Protein AF-A0A8J4WYB4-F1 (afdb_monomer_lite)

InterPro domains:
  IPR001627 Sema domain [PF01403] (3-161)
  IPR001627 Sema domain [PS51004] (1-164)
  IPR015943 WD40/YVTN repeat-like-containing domain superfamily [G3DSA:2.130.10.10] (1-163)
  IPR027231 Semaphorin [PTHR11036] (4-162)
  IPR036352 Sema domain superfamily [SSF101912] (3-162)

Radius of gyration: 22.34 Å; chains: 1; bounding box: 61×38×59 Å

Secondary structure (DSSP, 8-state):
---EEEEE----HHHHHHHHHHPPBEEEEEETTEEEEEE--SPPPSSPTT----HHHHHTT--SGGGS-HHHHHHHHH--SBSS----TTSS-SEEEEESPEEEEEEEEEE-TTS-EEEEEEEEETTSEEEEEEEETTEEEEEEEEE--SS-------------

pLDDT: mean 94.05, std 7.65, range [49.31, 98.44]

Organism: Clarias magur (NCBI:txid1594786)

Sequence (164 aa):
ETSQYSAVCTYRIQDIREVFSKSKFKTVFSVSDFTGWMTYYPDLPDPRPGACINNDARQKGIFTSLDLPVKTLEFIRDNPLMDQAVEPSSQQPLLVKKGAAFTSIVVASTTALDGSIHQVMFIGTASGSVLKAVNYNGETMIIEEVQLFPHSEPVKILRLSTIV

Foldseek 3Di:
DDWDKEFAFAADPVLVVCQVQPFFFWAWDDDPPDIDIDTDDDDADPPHAPDDCDPVNVVVVNDDPVSDDPRSVVCCVRTVGTPDDRATPLNDTQDMDIGFYWADKDWDWDQDPVRDIWIWIWTWGQQQKTWTWTQDPSHIDTPDIGRHDPGGHTPNDDDDDPPD

Structure (mmCIF, N/CA/C/O backbone):
data_AF-A0A8J4WYB4-F1
#
_entry.id   AF-A0A8J4WYB4-F1
#
loop_
_atom_site.group_PDB
_atom_site.id
_atom_site.type_symbol
_atom_site.label_atom_id
_atom_site.label_alt_id
_atom_site.label_comp_id
_atom_site.label_asym_id
_atom_site.label_entity_id
_atom_site.label_seq_id
_atom_site.pdbx_PDB_ins_code
_atom_site.Cartn_x
_atom_site.Cartn_y
_atom_site.Cartn_z
_atom_site.occupancy
_atom_site.B_iso_or_equiv
_atom_site.auth_seq_id
_atom_site.auth_comp_id
_atom_site.auth_asym_id
_atom_site.auth_atom_id
_atom_site.pdbx_PDB_model_num
ATOM 1 N N . GLU A 1 1 ? -1.342 -14.061 27.689 1.00 49.31 1 GLU A N 1
ATOM 2 C CA . GLU A 1 1 ? -1.811 -12.965 26.818 1.00 49.31 1 GLU A CA 1
ATOM 3 C C . GLU A 1 1 ? -0.621 -12.223 26.230 1.00 49.31 1 GLU A C 1
ATOM 5 O O . GLU A 1 1 ? 0.110 -11.568 26.962 1.00 49.31 1 GLU A O 1
ATOM 10 N N . THR A 1 2 ? -0.366 -12.351 24.932 1.00 55.16 2 THR A N 1
ATOM 11 C CA . THR A 1 2 ? 0.648 -11.537 24.252 1.00 55.16 2 THR A CA 1
ATOM 12 C C . THR A 1 2 ? -0.022 -10.263 23.752 1.00 55.16 2 THR A C 1
ATOM 14 O O . THR A 1 2 ? -0.697 -10.265 22.730 1.00 55.16 2 THR A O 1
ATOM 17 N N . SER A 1 3 ? 0.125 -9.168 24.502 1.00 64.56 3 SER A N 1
ATOM 18 C CA . SER A 1 3 ? -0.280 -7.842 24.026 1.00 64.56 3 SER A CA 1
ATOM 19 C C . SER A 1 3 ? 0.517 -7.484 22.768 1.00 64.56 3 SER A C 1
ATOM 21 O O . SER A 1 3 ? 1.725 -7.260 22.857 1.00 64.56 3 SER A O 1
ATOM 23 N N . GLN A 1 4 ? -0.147 -7.420 21.615 1.00 86.56 4 GLN A N 1
ATOM 24 C CA . GLN A 1 4 ? 0.450 -7.018 20.342 1.00 86.56 4 GLN A CA 1
ATOM 25 C C . GLN A 1 4 ? 0.197 -5.525 20.097 1.00 86.56 4 GLN A C 1
ATOM 27 O O . GLN A 1 4 ? -0.793 -4.966 20.574 1.00 86.56 4 GLN A O 1
ATOM 32 N N . TYR A 1 5 ? 1.095 -4.869 19.364 1.00 95.44 5 TYR A N 1
ATOM 33 C CA . TYR A 1 5 ? 0.856 -3.525 18.846 1.00 95.44 5 TYR A CA 1
ATOM 34 C C . TYR A 1 5 ? 0.276 -3.618 17.440 1.00 95.44 5 TYR A C 1
ATOM 36 O O . TYR A 1 5 ? 0.787 -4.355 16.600 1.00 95.44 5 TYR A O 1
ATOM 44 N N . SER A 1 6 ? -0.786 -2.861 17.194 1.00 97.00 6 SER A N 1
ATOM 45 C CA . SER A 1 6 ? -1.359 -2.660 15.866 1.00 97.00 6 SER A CA 1
ATOM 46 C C . SER A 1 6 ? -1.310 -1.185 15.506 1.00 97.00 6 SER A C 1
ATOM 48 O O . SER A 1 6 ? -1.414 -0.330 16.389 1.00 97.00 6 SER A O 1
ATOM 50 N N . ALA A 1 7 ? -1.156 -0.893 14.218 1.00 96.50 7 ALA A N 1
ATOM 51 C CA . ALA A 1 7 ? -1.077 0.465 13.709 1.00 96.50 7 ALA A CA 1
ATOM 52 C C . ALA A 1 7 ? -1.970 0.652 12.479 1.00 96.50 7 ALA A C 1
ATOM 54 O O . ALA A 1 7 ? -2.197 -0.289 11.719 1.00 96.50 7 ALA A O 1
ATOM 55 N N . VAL A 1 8 ? -2.452 1.876 12.276 1.00 96.69 8 VAL A N 1
ATOM 56 C CA . VAL A 1 8 ? -3.136 2.305 11.051 1.00 96.69 8 VAL A CA 1
ATOM 57 C C . VAL A 1 8 ? -2.313 3.418 10.419 1.00 96.69 8 VAL A C 1
ATOM 59 O O . VAL A 1 8 ? -2.052 4.423 11.072 1.00 96.69 8 VAL A O 1
ATOM 62 N N . CYS A 1 9 ? -1.922 3.258 9.157 1.00 96.00 9 CYS A N 1
ATOM 63 C CA . CYS A 1 9 ? -1.219 4.276 8.373 1.00 96.00 9 CYS A CA 1
ATOM 64 C C . CYS A 1 9 ? -2.088 4.731 7.199 1.00 96.00 9 CYS A C 1
ATOM 66 O O . CYS A 1 9 ? -2.902 3.966 6.684 1.00 96.00 9 CYS A O 1
ATOM 68 N N . THR A 1 10 ? -1.892 5.972 6.760 1.00 95.25 10 THR A N 1
ATOM 69 C CA . THR A 1 10 ? -2.547 6.525 5.570 1.00 95.25 10 THR A CA 1
ATOM 70 C C . THR A 1 10 ? -1.506 6.800 4.497 1.00 95.25 10 THR A C 1
ATOM 72 O O . THR A 1 10 ? -0.390 7.204 4.810 1.00 95.25 10 THR A O 1
ATOM 75 N N . TYR A 1 11 ? -1.864 6.570 3.235 1.00 96.88 11 TYR A N 1
ATOM 76 C CA . TYR A 1 11 ? -0.984 6.792 2.091 1.00 96.88 11 TYR A CA 1
ATOM 77 C C . TYR A 1 11 ? -1.764 7.503 0.991 1.00 96.88 11 TYR A C 1
ATOM 79 O O . TYR A 1 11 ? -2.881 7.099 0.653 1.00 96.88 11 TYR A O 1
ATOM 87 N N . ARG A 1 12 ? -1.176 8.541 0.390 1.00 96.62 12 ARG A N 1
ATOM 88 C CA . ARG A 1 12 ? -1.756 9.177 -0.794 1.00 96.62 12 ARG A CA 1
ATOM 89 C C . ARG A 1 12 ? -1.384 8.357 -2.018 1.00 96.62 12 ARG A C 1
ATOM 91 O O . ARG A 1 12 ? -0.220 8.044 -2.250 1.00 96.62 12 ARG A O 1
ATOM 98 N N . ILE A 1 13 ? -2.369 8.103 -2.876 1.00 97.31 13 ILE A N 1
ATOM 99 C CA . ILE A 1 13 ? -2.140 7.467 -4.182 1.00 97.31 13 ILE A CA 1
ATOM 100 C C . ILE A 1 13 ? -1.137 8.267 -5.032 1.00 97.31 13 ILE A C 1
ATOM 102 O O . ILE A 1 13 ? -0.416 7.688 -5.839 1.00 97.31 13 ILE A O 1
ATOM 106 N N . GLN A 1 14 ? -1.075 9.588 -4.849 1.00 97.62 14 GLN A N 1
ATOM 107 C CA . GLN A 1 14 ? -0.109 10.456 -5.526 1.00 97.62 14 GLN A CA 1
ATOM 108 C C . GLN A 1 14 ? 1.336 10.120 -5.130 1.00 97.62 14 GLN A C 1
ATOM 110 O O . GLN A 1 14 ? 2.154 9.931 -6.023 1.00 97.62 14 GLN A O 1
ATOM 115 N N . ASP A 1 15 ? 1.613 9.942 -3.835 1.00 97.12 15 ASP A N 1
ATOM 116 C CA . ASP A 1 15 ? 2.949 9.597 -3.325 1.00 97.12 15 ASP A CA 1
ATOM 117 C C . ASP A 1 15 ? 3.387 8.212 -3.833 1.00 97.12 15 ASP A C 1
ATOM 119 O O . ASP A 1 15 ? 4.516 8.024 -4.283 1.00 97.12 15 ASP A O 1
ATOM 123 N N . ILE A 1 16 ? 2.453 7.252 -3.866 1.00 97.62 16 ILE A N 1
ATOM 124 C CA . ILE A 1 16 ? 2.685 5.919 -4.446 1.00 97.62 16 ILE A CA 1
ATOM 125 C C . ILE A 1 16 ? 3.071 6.041 -5.928 1.00 97.62 16 ILE A C 1
ATOM 127 O O . ILE A 1 16 ? 4.080 5.488 -6.368 1.00 97.62 16 ILE A O 1
ATOM 131 N N . ARG A 1 17 ? 2.285 6.788 -6.714 1.00 97.06 17 ARG A N 1
ATOM 132 C CA . ARG A 1 17 ? 2.558 7.021 -8.143 1.00 97.06 17 ARG A CA 1
ATOM 133 C C . ARG A 1 17 ? 3.888 7.733 -8.365 1.00 97.06 17 ARG A C 1
ATOM 135 O O . ARG A 1 17 ? 4.577 7.431 -9.338 1.00 97.06 17 ARG A O 1
ATOM 142 N N . GLU A 1 18 ? 4.249 8.670 -7.498 1.00 97.12 18 GLU A N 1
ATOM 143 C CA . GLU A 1 18 ? 5.514 9.392 -7.576 1.00 97.12 18 GLU A CA 1
ATOM 144 C C . GLU A 1 18 ? 6.709 8.454 -7.389 1.00 97.12 18 GLU A C 1
ATOM 146 O O . GLU A 1 18 ? 7.600 8.443 -8.239 1.00 97.12 18 GLU A O 1
ATOM 151 N N . VAL A 1 19 ? 6.682 7.589 -6.369 1.00 97.94 19 VAL A N 1
ATOM 152 C CA . VAL A 1 19 ? 7.723 6.569 -6.169 1.00 97.94 19 VAL A CA 1
ATOM 153 C C . VAL A 1 19 ? 7.844 5.677 -7.407 1.00 97.94 19 VAL A C 1
ATOM 155 O O . VAL A 1 19 ? 8.929 5.553 -7.971 1.00 97.94 19 VAL A O 1
ATOM 158 N N . PHE A 1 20 ? 6.741 5.132 -7.926 1.00 97.12 20 PHE A N 1
ATOM 159 C CA . PHE A 1 20 ? 6.803 4.264 -9.109 1.00 97.12 20 PHE A CA 1
ATOM 160 C C . PHE A 1 20 ? 7.268 4.976 -10.390 1.00 97.12 20 PHE A C 1
ATOM 162 O O . PHE A 1 20 ? 7.908 4.349 -11.238 1.00 97.12 20 PHE A O 1
ATOM 169 N N . SER A 1 21 ? 6.978 6.270 -10.550 1.00 95.69 21 SER A N 1
ATOM 170 C CA . SER A 1 21 ? 7.327 7.030 -11.762 1.00 95.69 21 SER A CA 1
ATOM 171 C C . SER A 1 21 ? 8.721 7.655 -11.733 1.00 95.69 21 SER A C 1
ATOM 173 O O . SER A 1 21 ? 9.320 7.817 -12.795 1.00 95.69 21 SER A O 1
ATOM 175 N N . LYS A 1 22 ? 9.255 7.985 -10.551 1.00 95.62 22 LYS A N 1
ATOM 176 C CA . LYS A 1 22 ? 10.506 8.749 -10.414 1.00 95.62 22 LYS A CA 1
ATOM 177 C C . LYS A 1 22 ? 11.600 8.033 -9.631 1.00 95.62 22 LYS A C 1
ATOM 179 O O . LYS A 1 22 ? 12.770 8.343 -9.842 1.00 95.62 22 LYS A O 1
ATOM 184 N N . SER A 1 23 ? 11.258 7.101 -8.741 1.00 97.00 23 SER A N 1
ATOM 185 C CA . SER A 1 23 ? 12.256 6.445 -7.892 1.00 97.00 23 SER A CA 1
ATOM 186 C C . SER A 1 23 ? 13.245 5.616 -8.711 1.00 97.00 23 SER A C 1
ATOM 188 O O . SER A 1 23 ? 12.957 5.174 -9.830 1.00 97.00 23 SER A O 1
ATOM 190 N N . LYS A 1 24 ? 14.423 5.387 -8.136 1.00 97.50 24 LYS A N 1
ATOM 191 C CA . LYS A 1 24 ? 15.372 4.399 -8.650 1.00 97.50 24 LYS A CA 1
ATOM 192 C C . LYS A 1 24 ? 14.881 2.994 -8.315 1.00 97.50 24 LYS A C 1
ATOM 194 O O . LYS A 1 24 ? 13.995 2.814 -7.483 1.00 97.50 24 LYS A O 1
ATOM 199 N N . PHE A 1 25 ? 15.472 2.000 -8.956 1.00 98.25 25 PHE A N 1
ATOM 200 C CA . PHE A 1 25 ? 15.198 0.598 -8.660 1.00 98.25 25 PHE A CA 1
ATOM 201 C C . PHE A 1 25 ? 16.242 0.053 -7.686 1.00 98.25 25 PHE A C 1
ATOM 203 O O . PHE A 1 25 ? 17.384 0.519 -7.663 1.00 98.25 25 PHE A O 1
ATOM 210 N N . LYS A 1 26 ? 15.866 -0.949 -6.894 1.00 97.50 26 LYS A N 1
ATOM 211 C CA . LYS A 1 26 ? 16.823 -1.825 -6.223 1.00 97.50 26 LYS A CA 1
ATOM 212 C C . LYS A 1 26 ? 17.319 -2.867 -7.219 1.00 97.50 26 LYS A C 1
ATOM 214 O O . LYS A 1 26 ? 16.538 -3.417 -7.989 1.00 97.50 26 LYS A O 1
ATOM 219 N N . THR A 1 27 ? 18.605 -3.167 -7.143 1.00 95.94 27 THR A N 1
ATOM 220 C CA . THR A 1 27 ? 19.244 -4.274 -7.847 1.00 95.94 27 THR A CA 1
ATOM 221 C C . THR A 1 27 ? 19.988 -5.147 -6.846 1.00 95.94 27 THR A C 1
ATOM 223 O O . THR A 1 27 ? 20.384 -4.682 -5.771 1.00 95.94 27 THR A O 1
ATOM 226 N N . VAL A 1 28 ? 20.134 -6.424 -7.169 1.00 93.56 28 VAL A N 1
ATOM 227 C CA . VAL A 1 28 ? 20.851 -7.377 -6.325 1.00 93.56 28 VAL A CA 1
ATOM 228 C C . VAL A 1 28 ? 22.330 -7.332 -6.689 1.00 93.56 28 VAL A C 1
ATOM 230 O O . VAL A 1 28 ? 22.685 -7.350 -7.865 1.00 93.56 28 VAL A O 1
ATOM 233 N N . PHE A 1 29 ? 23.195 -7.294 -5.681 1.00 90.62 29 PHE A N 1
ATOM 234 C CA . PHE A 1 29 ? 24.627 -7.493 -5.864 1.00 90.62 29 PHE A CA 1
ATOM 235 C C . PHE A 1 29 ? 25.078 -8.742 -5.115 1.00 90.62 29 PHE A C 1
ATOM 237 O O . PHE A 1 29 ? 24.582 -9.032 -4.023 1.00 90.62 29 PHE A O 1
ATOM 244 N N . SER A 1 30 ? 26.043 -9.451 -5.698 1.00 90.88 30 SER A N 1
ATOM 245 C CA . SER A 1 30 ? 26.661 -10.627 -5.092 1.00 90.88 30 SER A CA 1
ATOM 246 C C . SER A 1 30 ? 28.178 -10.462 -5.083 1.00 90.88 30 SER A C 1
ATOM 248 O O . SER A 1 30 ? 28.787 -10.222 -6.125 1.00 90.88 30 SER A O 1
ATOM 250 N N . VAL A 1 31 ? 28.785 -10.570 -3.902 1.00 89.25 31 VAL A N 1
ATOM 251 C CA . VAL A 1 31 ? 30.241 -10.562 -3.706 1.00 89.25 31 VAL A CA 1
ATOM 252 C C . VAL A 1 31 ? 30.599 -11.790 -2.880 1.00 89.25 31 VAL A C 1
ATOM 254 O O . VAL A 1 31 ? 30.235 -11.878 -1.706 1.00 89.25 31 VAL A O 1
ATOM 257 N N . SER A 1 32 ? 31.302 -12.738 -3.502 1.00 90.19 32 SER A N 1
ATOM 258 C CA . SER A 1 32 ? 31.558 -14.068 -2.933 1.00 90.19 32 SER A CA 1
ATOM 259 C C . SER A 1 32 ? 30.241 -14.727 -2.486 1.00 90.19 32 SER A C 1
ATOM 261 O O . SER A 1 32 ? 29.315 -14.822 -3.288 1.00 90.19 32 SER A O 1
ATOM 263 N N . ASP A 1 33 ? 30.124 -15.118 -1.215 1.00 90.69 33 ASP A N 1
ATOM 264 C CA . ASP A 1 33 ? 28.926 -15.763 -0.663 1.00 90.69 33 ASP A CA 1
ATOM 265 C C . ASP A 1 33 ? 27.889 -14.765 -0.108 1.00 90.69 33 ASP A C 1
ATOM 267 O O . ASP A 1 33 ? 26.874 -15.168 0.463 1.00 90.69 33 ASP A O 1
ATOM 271 N N . PHE A 1 34 ? 28.117 -13.453 -0.245 1.00 89.81 34 PHE A N 1
ATOM 272 C CA . PHE A 1 34 ? 27.192 -12.425 0.229 1.00 89.81 34 PHE A CA 1
ATOM 273 C C . PHE A 1 34 ? 26.314 -11.904 -0.907 1.00 89.81 34 PHE A C 1
ATOM 275 O O . PHE A 1 34 ? 26.822 -11.441 -1.926 1.00 89.81 34 PHE A O 1
ATOM 282 N N . THR A 1 35 ? 24.997 -11.918 -0.699 1.00 92.94 35 THR A N 1
ATOM 283 C CA . THR A 1 35 ? 24.011 -11.316 -1.605 1.00 92.94 35 THR A CA 1
ATOM 284 C C . THR A 1 35 ? 23.216 -10.250 -0.863 1.00 92.94 35 THR A C 1
ATOM 286 O O . THR A 1 35 ? 22.699 -10.498 0.226 1.00 92.94 35 THR A O 1
ATOM 289 N N . GLY A 1 36 ? 23.108 -9.062 -1.454 1.00 92.69 36 GLY A N 1
ATOM 290 C CA . GLY A 1 36 ? 22.411 -7.926 -0.864 1.00 92.69 36 GLY A CA 1
ATOM 291 C C . GLY A 1 36 ? 21.693 -7.071 -1.900 1.00 92.69 36 GLY A C 1
ATOM 292 O O . GLY A 1 36 ? 21.834 -7.262 -3.105 1.00 92.69 36 GLY A O 1
ATOM 293 N N . TRP A 1 37 ? 20.921 -6.103 -1.413 1.00 94.62 37 TRP A N 1
ATOM 294 C CA . TRP A 1 37 ? 20.234 -5.123 -2.249 1.00 94.62 37 TRP A CA 1
ATOM 295 C C . TRP A 1 37 ? 21.004 -3.808 -2.266 1.00 94.62 37 TRP A C 1
ATOM 297 O O . TRP A 1 37 ? 21.410 -3.306 -1.218 1.00 94.62 37 TRP A O 1
ATOM 307 N N . MET A 1 38 ? 21.140 -3.209 -3.441 1.00 95.50 38 MET A N 1
ATOM 308 C CA . MET A 1 38 ? 21.695 -1.870 -3.616 1.00 95.50 38 MET A CA 1
ATOM 309 C C . MET A 1 38 ? 20.833 -1.041 -4.568 1.00 95.50 38 MET A C 1
ATOM 311 O O . MET A 1 38 ? 19.985 -1.568 -5.282 1.00 95.50 38 MET A O 1
ATOM 315 N N . THR A 1 39 ? 21.036 0.271 -4.578 1.00 96.88 39 THR A N 1
ATOM 316 C CA . THR A 1 39 ? 20.365 1.170 -5.521 1.00 96.88 39 THR A CA 1
ATOM 317 C C . THR A 1 39 ? 20.984 1.039 -6.914 1.00 96.88 39 THR A C 1
ATOM 319 O O . THR A 1 39 ? 22.204 1.126 -7.065 1.00 96.88 39 THR A O 1
ATOM 322 N N . TYR A 1 40 ? 20.155 0.886 -7.946 1.00 96.25 40 TYR A N 1
ATOM 323 C CA . TYR A 1 40 ? 20.577 0.967 -9.341 1.00 96.25 40 TYR A CA 1
ATOM 324 C C . TYR A 1 40 ? 20.769 2.436 -9.741 1.00 9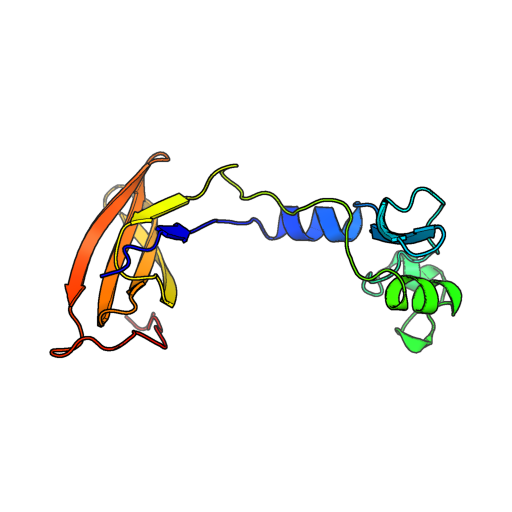6.25 40 TYR A C 1
ATOM 326 O O . TYR A 1 40 ? 19.818 3.219 -9.761 1.00 96.25 40 TYR A O 1
ATOM 334 N N . TYR A 1 41 ? 22.014 2.815 -10.018 1.00 94.19 41 TYR A N 1
ATOM 335 C CA . TYR A 1 41 ? 22.402 4.161 -10.451 1.00 94.19 41 TYR A CA 1
ATOM 336 C C . TYR A 1 41 ? 22.503 4.389 -11.965 1.00 94.19 41 TYR A C 1
ATOM 338 O O . TYR A 1 41 ? 22.307 5.543 -12.346 1.00 94.19 41 TYR A O 1
ATOM 346 N N . PRO A 1 42 ? 22.837 3.389 -12.808 1.00 93.81 42 PRO A N 1
ATOM 347 C CA . PRO A 1 42 ? 22.938 3.622 -14.245 1.00 93.81 42 PRO A CA 1
ATOM 348 C C . PRO A 1 42 ? 21.612 4.059 -14.883 1.00 93.81 42 PRO A C 1
ATOM 350 O O . PRO A 1 42 ? 20.548 4.013 -14.258 1.00 93.81 42 PRO A O 1
ATOM 353 N N . ASP A 1 43 ? 21.686 4.469 -16.148 1.00 93.56 43 ASP A N 1
ATOM 354 C CA . ASP A 1 43 ? 20.515 4.909 -16.900 1.00 93.56 43 ASP A CA 1
ATOM 355 C C . ASP A 1 43 ? 19.509 3.774 -17.099 1.00 93.56 43 ASP A C 1
ATOM 357 O O . ASP A 1 43 ? 19.858 2.628 -17.395 1.00 93.56 43 ASP A O 1
ATOM 361 N N . LEU A 1 44 ? 18.232 4.113 -16.946 1.00 95.88 44 LEU A N 1
ATOM 362 C CA . LEU A 1 44 ? 17.143 3.171 -17.155 1.00 95.88 44 LEU A CA 1
ATOM 363 C C . LEU A 1 44 ? 16.869 2.988 -18.654 1.00 95.88 44 LEU A C 1
ATOM 365 O O . LEU A 1 44 ? 16.974 3.953 -19.415 1.00 95.88 44 LEU A O 1
ATOM 369 N N . PRO A 1 45 ? 16.437 1.786 -19.082 1.00 96.06 45 PRO A N 1
ATOM 370 C CA . PRO A 1 45 ? 15.835 1.612 -20.395 1.00 96.06 45 PRO A CA 1
ATOM 371 C C . PRO A 1 45 ? 14.674 2.587 -20.619 1.00 96.06 45 PRO A C 1
ATOM 373 O O . PRO A 1 45 ? 13.953 2.948 -19.687 1.00 96.06 45 PRO A O 1
ATOM 376 N N . ASP A 1 46 ? 14.472 2.972 -21.875 1.00 95.12 46 ASP A N 1
ATOM 377 C CA . ASP A 1 46 ? 13.360 3.808 -22.308 1.00 95.12 46 ASP A CA 1
ATOM 378 C C . ASP A 1 46 ? 12.464 3.003 -23.274 1.00 95.12 46 ASP A C 1
ATOM 380 O O . ASP A 1 46 ? 12.983 2.412 -24.226 1.00 95.12 46 ASP A O 1
ATOM 384 N N . PRO A 1 47 ? 11.139 2.922 -23.038 1.00 96.00 47 PRO A N 1
ATOM 385 C CA . PRO A 1 47 ? 10.379 3.574 -21.966 1.00 96.00 47 PRO A CA 1
ATOM 386 C C . PRO A 1 47 ? 10.694 2.999 -20.577 1.00 96.00 47 PRO A C 1
ATOM 388 O O . PRO A 1 47 ? 11.132 1.853 -20.461 1.00 96.00 47 PRO A O 1
ATOM 391 N N . ARG A 1 48 ? 10.446 3.801 -19.527 1.00 97.06 48 ARG A N 1
ATOM 392 C CA . ARG A 1 48 ? 10.728 3.435 -18.129 1.00 97.06 48 ARG A CA 1
ATOM 393 C C . ARG A 1 48 ? 10.158 2.040 -17.804 1.00 97.06 48 ARG A C 1
ATOM 395 O O . ARG A 1 48 ? 8.953 1.832 -17.977 1.00 97.06 48 ARG A O 1
ATOM 402 N N . PRO A 1 49 ? 10.970 1.106 -17.281 1.00 97.81 49 PRO A N 1
ATOM 403 C CA . PRO A 1 49 ? 10.509 -0.239 -16.955 1.00 97.81 49 PRO A CA 1
ATOM 404 C C . PRO A 1 49 ? 9.345 -0.231 -15.950 1.00 97.81 49 PRO A C 1
ATOM 406 O O . PRO A 1 49 ? 9.351 0.530 -14.983 1.00 97.81 49 PRO A O 1
ATOM 409 N N . GLY A 1 50 ? 8.325 -1.058 -16.197 1.00 96.44 50 GLY A N 1
ATOM 410 C CA . GLY A 1 50 ? 7.114 -1.146 -15.366 1.00 96.44 50 GLY A CA 1
ATOM 411 C C . GLY A 1 50 ? 6.076 -0.032 -15.577 1.00 96.44 50 GLY A C 1
ATOM 412 O O . GLY A 1 50 ? 5.008 -0.082 -14.969 1.00 96.44 50 GLY A O 1
ATOM 413 N N . ALA A 1 51 ? 6.344 0.961 -16.432 1.00 96.75 51 ALA A N 1
ATOM 414 C CA . ALA A 1 51 ? 5.371 2.001 -16.750 1.00 96.75 51 ALA A CA 1
ATOM 415 C C . ALA A 1 51 ? 4.273 1.498 -17.704 1.00 96.75 51 ALA A C 1
ATOM 417 O O . ALA A 1 51 ? 4.512 0.688 -18.600 1.00 96.75 51 ALA A O 1
ATOM 418 N N . CYS A 1 52 ? 3.061 2.037 -17.550 1.00 96.94 52 CYS A N 1
ATOM 419 C CA . CYS A 1 52 ? 1.993 1.846 -18.527 1.00 96.94 52 CYS A CA 1
ATOM 420 C C . CYS A 1 52 ? 2.342 2.525 -19.861 1.00 96.94 52 CYS A C 1
ATOM 422 O O . CYS A 1 52 ? 2.986 3.576 -19.878 1.00 96.94 52 CYS A O 1
ATOM 424 N N . ILE A 1 53 ? 1.833 1.983 -20.973 1.00 97.88 53 ILE A N 1
ATOM 425 C CA . ILE A 1 53 ? 1.974 2.599 -22.299 1.00 97.88 53 ILE A CA 1
ATOM 426 C C . ILE A 1 53 ? 1.252 3.957 -22.325 1.00 97.88 53 ILE A C 1
ATOM 428 O O . ILE A 1 53 ? 0.020 4.030 -22.346 1.00 97.88 53 ILE A O 1
ATOM 432 N N . ASN A 1 54 ? 2.033 5.036 -22.304 1.00 96.06 54 ASN A N 1
ATOM 433 C CA . ASN A 1 54 ? 1.565 6.420 -22.324 1.00 96.06 54 ASN A CA 1
ATOM 434 C C . ASN A 1 54 ? 1.685 7.033 -23.736 1.00 96.06 54 ASN A C 1
ATOM 436 O O . ASN A 1 54 ? 2.024 6.357 -24.708 1.00 96.06 54 ASN A O 1
ATOM 440 N N . ASN A 1 55 ? 1.386 8.327 -23.867 1.00 97.56 55 ASN A N 1
ATOM 441 C CA . ASN A 1 55 ? 1.444 9.010 -25.162 1.00 97.56 55 ASN A CA 1
ATOM 442 C C . ASN A 1 55 ? 2.868 9.108 -25.731 1.00 97.56 55 ASN A C 1
ATOM 444 O O . ASN A 1 55 ? 3.023 9.046 -26.947 1.00 97.56 55 ASN A O 1
ATOM 448 N N . ASP A 1 56 ? 3.893 9.205 -24.883 1.00 95.88 56 ASP A N 1
ATOM 449 C CA . ASP A 1 56 ? 5.291 9.269 -25.326 1.00 95.88 56 ASP A CA 1
ATOM 450 C C . ASP A 1 56 ? 5.755 7.919 -25.889 1.00 95.88 56 ASP A C 1
ATOM 452 O O . ASP A 1 56 ? 6.405 7.866 -26.930 1.00 95.88 56 ASP A O 1
ATOM 456 N N . ALA A 1 57 ? 5.363 6.812 -25.248 1.00 97.06 57 ALA A N 1
ATOM 457 C CA . ALA A 1 57 ? 5.613 5.462 -25.748 1.00 97.06 57 ALA A CA 1
ATOM 458 C C . ALA A 1 57 ? 4.921 5.228 -27.104 1.00 97.06 57 ALA A C 1
ATOM 460 O O . ALA A 1 57 ? 5.540 4.714 -28.035 1.00 97.06 57 ALA A O 1
ATOM 461 N N .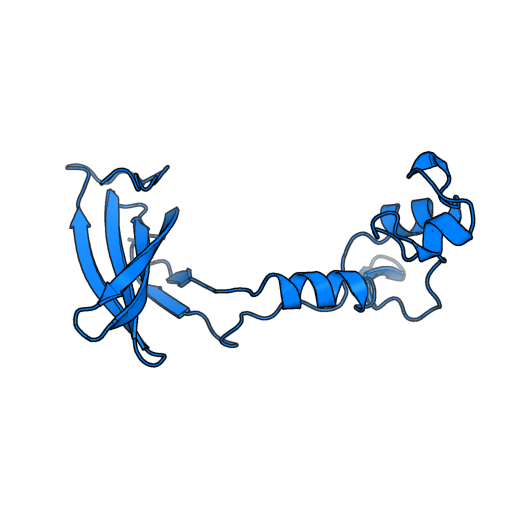 ARG A 1 58 ? 3.672 5.693 -27.259 1.00 98.00 58 ARG A N 1
ATOM 462 C CA . ARG A 1 58 ? 2.931 5.597 -28.531 1.00 98.00 58 ARG A CA 1
ATOM 463 C C . ARG A 1 58 ? 3.585 6.389 -29.660 1.00 98.00 58 ARG A C 1
ATOM 465 O O . ARG A 1 58 ? 3.614 5.911 -30.787 1.00 98.00 58 ARG A O 1
ATOM 472 N N . GLN A 1 59 ? 4.154 7.560 -29.371 1.00 97.44 59 GLN A N 1
ATOM 473 C CA . GLN A 1 59 ? 4.922 8.335 -30.357 1.00 97.44 59 GLN A CA 1
ATOM 474 C C . GLN A 1 59 ? 6.185 7.598 -30.829 1.00 97.44 59 GLN A C 1
ATOM 476 O O . GLN A 1 59 ? 6.644 7.823 -31.945 1.00 97.44 59 GLN A O 1
ATOM 481 N N . LYS A 1 60 ? 6.713 6.679 -30.011 1.00 96.50 60 LYS A N 1
ATOM 482 C CA . LYS A 1 60 ? 7.836 5.790 -30.346 1.00 96.50 60 LYS A CA 1
ATOM 483 C C . LYS A 1 60 ? 7.393 4.471 -30.998 1.00 96.50 60 LYS A C 1
ATOM 485 O O . LYS A 1 60 ? 8.215 3.580 -31.173 1.00 96.50 60 LYS A O 1
ATOM 490 N N . GLY A 1 61 ? 6.112 4.331 -31.353 1.00 97.50 61 GLY A N 1
ATOM 491 C CA . GLY A 1 61 ? 5.564 3.133 -31.997 1.00 97.50 61 GLY A CA 1
ATOM 492 C C . GLY A 1 61 ? 5.234 1.981 -31.043 1.00 97.50 61 GLY A C 1
ATOM 493 O O . GLY A 1 61 ? 4.986 0.873 -31.506 1.00 97.50 61 GLY A O 1
ATOM 494 N N . ILE A 1 62 ? 5.214 2.222 -29.728 1.00 98.31 62 ILE A N 1
ATOM 495 C CA . ILE A 1 62 ? 4.893 1.209 -28.715 1.00 98.31 62 ILE A CA 1
ATOM 496 C C . ILE A 1 62 ? 3.412 1.351 -28.347 1.00 98.31 62 ILE A C 1
ATOM 498 O O . ILE A 1 62 ? 3.027 2.294 -27.650 1.00 98.31 62 ILE A O 1
ATOM 502 N N . PHE A 1 63 ? 2.567 0.430 -28.816 1.00 97.81 63 PHE A N 1
ATOM 503 C CA . PHE A 1 63 ? 1.113 0.486 -28.607 1.00 97.81 63 PHE A CA 1
ATOM 504 C C . PHE A 1 63 ? 0.626 -0.512 -27.557 1.00 97.81 63 PHE A C 1
ATOM 506 O O . PHE A 1 63 ? -0.351 -0.245 -26.853 1.00 97.81 63 PHE A O 1
ATOM 513 N N . THR A 1 64 ? 1.327 -1.631 -27.420 1.00 97.81 64 THR A N 1
ATOM 514 C CA . THR A 1 64 ? 1.047 -2.705 -26.471 1.00 97.81 64 THR A CA 1
ATOM 515 C C . THR A 1 64 ? 2.304 -3.067 -25.682 1.00 97.81 64 THR A C 1
ATOM 517 O O . THR A 1 64 ? 3.416 -2.678 -26.033 1.00 97.81 64 THR A O 1
ATOM 520 N N . SER A 1 65 ? 2.154 -3.846 -24.609 1.00 97.06 65 SER A N 1
ATOM 521 C CA . SER A 1 65 ? 3.308 -4.347 -23.852 1.00 97.06 65 SER A CA 1
ATOM 52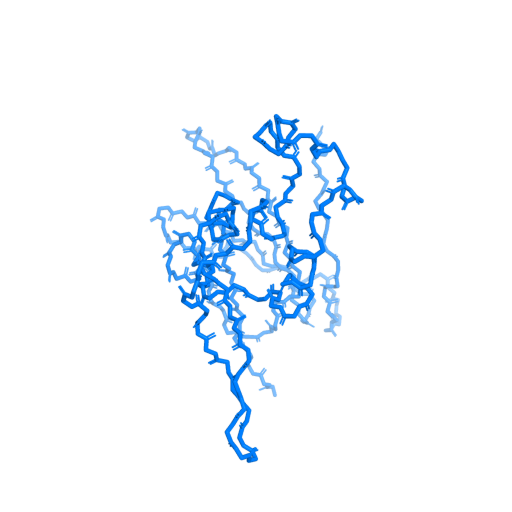2 C C . SER A 1 65 ? 4.193 -5.310 -24.653 1.00 97.06 65 SER A C 1
ATOM 524 O O . SER A 1 65 ? 5.336 -5.525 -24.265 1.00 97.06 65 SER A O 1
ATOM 526 N N . LEU A 1 66 ? 3.686 -5.893 -25.748 1.00 97.69 66 LEU A N 1
ATOM 527 C CA . LEU A 1 66 ? 4.456 -6.775 -26.634 1.00 97.69 66 LEU A CA 1
ATOM 528 C C . LEU A 1 66 ? 5.421 -5.996 -27.538 1.00 97.69 66 LEU A C 1
ATOM 530 O O . LEU A 1 66 ? 6.414 -6.559 -27.984 1.00 97.69 66 LEU A O 1
ATOM 534 N N . ASP A 1 67 ? 5.159 -4.706 -27.756 1.00 98.00 67 ASP A N 1
ATOM 535 C CA . ASP A 1 67 ? 6.007 -3.821 -28.561 1.00 98.00 67 ASP A CA 1
ATOM 536 C C . ASP A 1 67 ? 7.170 -3.227 -27.740 1.00 98.00 67 ASP A C 1
ATOM 538 O O . ASP A 1 67 ? 7.975 -2.449 -28.255 1.00 98.00 67 ASP A O 1
ATOM 542 N N . LEU A 1 68 ? 7.251 -3.545 -26.441 1.00 98.19 68 LEU A N 1
ATOM 543 C CA . LEU A 1 68 ? 8.298 -3.030 -25.563 1.00 98.19 68 LEU A CA 1
ATOM 544 C C . LEU A 1 68 ? 9.672 -3.606 -25.941 1.00 98.19 68 LEU A C 1
ATOM 546 O O . LEU A 1 68 ? 9.792 -4.807 -26.197 1.00 98.19 68 LEU A O 1
ATOM 550 N N . PRO A 1 69 ? 10.744 -2.793 -25.894 1.00 97.88 69 PRO A N 1
ATOM 551 C CA . PRO A 1 69 ? 12.096 -3.289 -26.098 1.00 97.88 69 PRO A CA 1
ATOM 552 C C . PRO A 1 69 ? 12.441 -4.405 -25.108 1.00 97.88 69 PRO A C 1
ATOM 554 O O . PRO A 1 69 ? 12.180 -4.286 -23.909 1.00 97.88 69 PRO A O 1
ATOM 557 N N . VAL A 1 70 ? 13.125 -5.447 -25.591 1.00 97.81 70 VAL A N 1
ATOM 558 C CA . VAL A 1 70 ? 13.568 -6.590 -24.767 1.00 97.81 70 VAL A CA 1
ATOM 559 C C . VAL A 1 70 ? 14.320 -6.123 -23.518 1.00 97.81 70 VAL A C 1
ATOM 561 O O . VAL A 1 70 ? 14.025 -6.586 -22.423 1.00 97.81 70 VAL A O 1
ATOM 564 N N . LYS A 1 71 ? 15.199 -5.120 -23.649 1.00 97.06 71 LYS A N 1
ATOM 565 C CA . LYS A 1 71 ? 15.952 -4.546 -22.520 1.00 97.06 71 LYS A CA 1
ATOM 566 C C . LYS A 1 71 ? 15.055 -3.974 -21.417 1.00 97.06 71 LYS A C 1
ATOM 568 O O . LYS A 1 71 ? 15.379 -4.110 -20.242 1.00 97.06 71 LYS A O 1
ATOM 573 N N . THR A 1 72 ? 13.935 -3.343 -21.773 1.00 97.62 72 THR A N 1
ATOM 574 C CA . THR A 1 72 ? 12.968 -2.812 -20.799 1.00 97.62 72 THR A CA 1
ATOM 575 C C . THR A 1 72 ? 12.280 -3.949 -20.042 1.00 97.62 72 THR A C 1
ATOM 577 O O . THR A 1 72 ? 12.097 -3.856 -18.828 1.00 97.62 72 THR A O 1
ATOM 580 N N . LEU A 1 73 ? 11.932 -5.031 -20.746 1.00 98.12 73 LEU A N 1
ATOM 581 C CA . LEU A 1 73 ? 11.289 -6.215 -20.168 1.00 98.12 73 LEU A CA 1
ATOM 582 C C . LEU A 1 73 ? 12.244 -7.018 -19.272 1.00 98.12 73 LEU A C 1
ATOM 584 O O . LEU A 1 73 ? 11.871 -7.402 -18.166 1.00 98.12 73 LEU A O 1
ATOM 588 N N . GLU A 1 74 ? 13.482 -7.239 -19.715 1.00 97.56 74 GLU A N 1
ATOM 589 C CA . GLU A 1 74 ? 14.518 -7.913 -18.925 1.00 97.56 74 GLU A CA 1
ATOM 590 C C . GLU A 1 74 ? 14.850 -7.121 -17.661 1.00 97.56 74 GLU A C 1
ATOM 592 O O . GLU A 1 74 ? 14.907 -7.692 -16.574 1.00 97.56 74 GLU A O 1
ATOM 597 N N . PHE A 1 75 ? 14.966 -5.794 -17.771 1.00 97.81 75 PHE A N 1
ATOM 598 C CA . PHE A 1 75 ? 15.254 -4.957 -16.614 1.00 97.81 75 PHE A CA 1
ATOM 599 C C . PHE A 1 75 ? 14.191 -5.086 -15.518 1.00 97.81 75 PHE A C 1
ATOM 601 O O . PHE A 1 75 ? 14.557 -5.289 -14.362 1.00 97.81 75 PHE A O 1
ATOM 608 N N . ILE A 1 76 ? 12.894 -4.969 -15.847 1.00 97.56 76 ILE A N 1
ATOM 609 C CA . ILE A 1 76 ? 11.826 -5.033 -14.830 1.00 97.56 76 ILE A CA 1
ATOM 610 C C . ILE A 1 76 ? 11.652 -6.443 -14.258 1.00 97.56 76 ILE A C 1
ATOM 612 O O . ILE A 1 76 ? 11.289 -6.579 -13.091 1.00 97.56 76 ILE A O 1
ATOM 616 N N . ARG A 1 77 ? 11.939 -7.486 -15.051 1.00 97.12 77 ARG A N 1
ATOM 617 C CA . ARG A 1 77 ? 11.978 -8.875 -14.574 1.00 97.12 77 ARG A CA 1
ATOM 618 C C . ARG A 1 77 ? 13.026 -9.035 -13.472 1.00 97.12 77 ARG A C 1
ATOM 620 O O . ARG A 1 77 ? 12.733 -9.645 -12.448 1.00 97.12 77 ARG A O 1
ATOM 627 N N . ASP A 1 78 ? 14.212 -8.471 -13.681 1.00 95.81 78 ASP A N 1
ATOM 628 C CA . ASP A 1 78 ? 15.359 -8.669 -12.791 1.00 95.81 78 ASP A CA 1
ATOM 629 C C . ASP A 1 78 ? 15.394 -7.649 -11.635 1.00 95.81 78 ASP A C 1
ATOM 631 O O . ASP A 1 78 ? 15.970 -7.916 -10.582 1.00 95.81 78 ASP A O 1
ATOM 635 N N . ASN A 1 79 ? 14.742 -6.491 -11.794 1.00 96.88 79 ASN A N 1
ATOM 636 C CA . ASN A 1 79 ? 14.727 -5.393 -10.821 1.00 96.88 79 ASN A CA 1
ATOM 637 C C . ASN A 1 79 ? 13.289 -4.901 -10.548 1.00 96.88 79 ASN A C 1
ATOM 639 O O . ASN A 1 79 ? 12.936 -3.788 -10.937 1.00 96.88 79 ASN A O 1
ATOM 643 N N . PRO A 1 80 ? 12.426 -5.690 -9.881 1.00 96.56 80 PRO A N 1
ATOM 644 C CA . PRO A 1 80 ? 11.026 -5.311 -9.651 1.00 96.56 80 PRO A CA 1
ATOM 645 C C . PRO A 1 80 ? 10.818 -4.338 -8.475 1.00 96.56 80 PRO A C 1
ATOM 647 O O . PRO A 1 80 ? 9.735 -3.773 -8.323 1.00 96.56 80 PRO A O 1
ATOM 650 N N . LEU A 1 81 ? 11.820 -4.165 -7.608 1.00 97.25 81 LEU A N 1
ATOM 651 C CA . LEU A 1 81 ? 11.704 -3.420 -6.352 1.00 97.25 81 LEU A CA 1
ATOM 652 C C . LEU A 1 81 ? 12.161 -1.961 -6.520 1.00 97.25 81 LEU A C 1
ATOM 654 O O . LEU A 1 81 ? 13.197 -1.696 -7.125 1.00 97.25 81 LEU A O 1
ATOM 658 N N . MET A 1 82 ? 11.414 -1.013 -5.950 1.00 97.94 82 MET A N 1
ATOM 659 C CA . MET A 1 82 ? 11.796 0.407 -5.905 1.00 97.94 82 MET A CA 1
ATOM 660 C C . MET A 1 82 ? 12.792 0.676 -4.771 1.00 97.94 82 MET A C 1
ATOM 662 O O . MET A 1 82 ? 12.763 0.017 -3.733 1.00 97.94 82 MET A O 1
ATOM 666 N N . ASP A 1 83 ? 13.670 1.658 -4.960 1.00 97.31 83 ASP A N 1
ATOM 667 C CA . ASP A 1 83 ? 14.674 2.054 -3.971 1.00 97.31 83 ASP A CA 1
ATOM 668 C C . ASP A 1 83 ? 14.078 2.857 -2.811 1.00 97.31 83 ASP A C 1
ATOM 670 O O . ASP A 1 83 ? 14.432 2.614 -1.657 1.00 97.31 83 ASP A O 1
ATOM 674 N N . GLN A 1 84 ? 13.163 3.783 -3.112 1.00 97.25 84 GLN A N 1
ATOM 675 C CA . GLN A 1 84 ? 12.472 4.588 -2.104 1.00 97.25 84 GLN A CA 1
ATOM 676 C C . GLN A 1 84 ? 11.220 3.876 -1.588 1.00 97.25 84 GLN A C 1
ATOM 678 O O . GLN A 1 84 ? 10.455 3.296 -2.362 1.00 97.25 84 GLN A O 1
ATOM 683 N N . ALA A 1 85 ? 10.988 3.981 -0.280 1.00 96.62 85 ALA A N 1
ATOM 684 C CA . ALA A 1 85 ? 9.723 3.604 0.330 1.00 96.62 85 ALA A CA 1
ATOM 685 C C . ALA A 1 85 ? 8.650 4.669 0.055 1.00 96.62 85 ALA A C 1
ATOM 687 O O . ALA A 1 85 ? 8.951 5.848 -0.134 1.00 96.62 85 ALA A O 1
ATOM 688 N N . VAL A 1 86 ? 7.384 4.250 0.057 1.00 97.25 86 VAL A N 1
ATOM 689 C CA . VAL A 1 86 ? 6.262 5.189 0.119 1.00 97.25 86 VAL A CA 1
ATOM 690 C C . VAL A 1 86 ? 6.049 5.548 1.584 1.00 97.25 86 VAL A C 1
ATOM 692 O O . VAL A 1 86 ? 5.658 4.692 2.379 1.00 97.25 86 VAL A O 1
ATOM 695 N N . GLU A 1 87 ? 6.284 6.807 1.930 1.00 94.81 87 GLU A N 1
ATOM 696 C CA . GLU A 1 87 ? 6.069 7.299 3.289 1.00 94.81 87 GLU A CA 1
ATOM 697 C C . GLU A 1 87 ? 4.572 7.486 3.593 1.00 94.81 87 GLU A C 1
ATOM 699 O O . GLU A 1 87 ? 3.791 7.848 2.702 1.00 94.81 87 GLU A O 1
ATOM 704 N N . PRO A 1 88 ? 4.131 7.249 4.843 1.00 94.75 88 PRO A N 1
ATOM 705 C CA . PRO A 1 88 ? 2.768 7.552 5.246 1.00 94.75 88 PRO A CA 1
ATOM 706 C C . PRO A 1 88 ? 2.518 9.063 5.186 1.00 94.75 88 PRO A C 1
ATOM 708 O O . PRO A 1 88 ? 3.396 9.874 5.474 1.00 94.75 88 PRO A O 1
ATOM 711 N N . SER A 1 89 ? 1.291 9.463 4.862 1.00 91.31 89 SER A N 1
ATOM 712 C CA . SER A 1 89 ? 0.930 10.868 4.615 1.00 91.31 89 SER A CA 1
ATOM 713 C C . SER A 1 89 ? 1.142 11.777 5.824 1.00 91.31 89 SER A C 1
ATOM 715 O O . SER A 1 89 ? 1.432 12.958 5.663 1.00 91.31 89 SER A O 1
ATOM 717 N N . SER A 1 90 ? 1.033 11.223 7.030 1.00 85.44 90 SER A N 1
ATOM 718 C CA . SER A 1 90 ? 1.298 11.905 8.298 1.00 85.44 90 SER A CA 1
ATOM 719 C C . SER A 1 90 ? 2.736 11.736 8.808 1.00 85.44 90 SER A C 1
ATOM 721 O O . SER A 1 90 ? 3.005 12.151 9.929 1.00 85.44 90 SER A O 1
ATOM 723 N N . GLN A 1 91 ? 3.646 11.097 8.056 1.00 88.56 91 GLN A N 1
ATOM 724 C CA . GLN A 1 91 ? 5.005 10.667 8.468 1.00 88.56 91 GLN A CA 1
ATOM 725 C C . GLN A 1 91 ? 5.067 9.712 9.680 1.00 88.56 91 GLN A C 1
ATOM 727 O O . GLN A 1 91 ? 6.091 9.093 9.943 1.00 88.56 91 GLN A O 1
ATOM 732 N N . GLN A 1 92 ? 3.955 9.534 10.386 1.00 90.38 92 GLN A N 1
ATOM 733 C CA . GLN A 1 92 ? 3.772 8.621 11.506 1.00 90.38 92 GLN A CA 1
ATOM 734 C C . GLN A 1 92 ? 2.420 7.903 11.381 1.00 90.38 92 GLN A C 1
ATOM 736 O O . GLN A 1 92 ? 1.535 8.401 10.674 1.00 90.38 92 GLN A O 1
ATOM 741 N N . PRO A 1 93 ? 2.216 6.755 12.052 1.00 94.00 93 PRO A N 1
ATOM 742 C CA . PRO A 1 93 ? 0.920 6.091 12.068 1.00 94.00 93 PRO A CA 1
ATOM 743 C C . PRO A 1 93 ? -0.191 7.006 12.591 1.00 94.00 93 PRO A C 1
ATOM 745 O O . PRO A 1 93 ? 0.000 7.763 13.539 1.00 94.00 93 PRO A O 1
ATOM 748 N N . LEU A 1 94 ? -1.371 6.893 11.988 1.00 94.06 94 LEU A N 1
ATOM 749 C CA . LEU A 1 94 ? -2.574 7.611 12.392 1.00 94.06 94 LEU A CA 1
ATOM 750 C C . LEU A 1 94 ? -3.098 7.107 13.743 1.00 94.06 94 LEU A C 1
ATOM 752 O O . LEU A 1 94 ? -3.586 7.889 14.549 1.00 94.06 94 LEU A O 1
ATOM 756 N N . LEU A 1 95 ? -3.001 5.802 13.991 1.00 95.19 95 LEU A N 1
ATOM 757 C CA . LEU A 1 95 ? -3.391 5.159 15.244 1.00 95.19 95 LEU A CA 1
ATOM 758 C C . LEU A 1 95 ? -2.360 4.094 15.591 1.00 95.19 95 LEU A C 1
ATOM 760 O O . LEU A 1 95 ? -1.976 3.322 14.716 1.00 95.19 95 LEU A O 1
ATOM 764 N N . VAL A 1 96 ? -1.974 4.006 16.862 1.00 95.06 96 VAL A N 1
ATOM 765 C CA . VAL A 1 96 ? -1.229 2.873 17.423 1.00 95.06 96 VAL A CA 1
ATOM 766 C C . VAL A 1 96 ? -1.967 2.402 18.668 1.00 95.06 96 VAL A C 1
ATOM 768 O O . VAL A 1 96 ? -2.239 3.199 19.563 1.00 95.06 96 VAL A O 1
ATOM 771 N N . LYS A 1 97 ? -2.297 1.111 18.745 1.00 95.00 97 LYS A N 1
ATOM 772 C CA . LYS A 1 97 ? -2.976 0.525 19.907 1.00 95.00 97 LYS A CA 1
ATOM 773 C C . LYS A 1 97 ? -2.289 -0.758 20.350 1.00 95.00 97 LYS A C 1
ATOM 775 O O . LYS A 1 97 ? -1.969 -1.620 19.534 1.00 95.00 97 LYS A O 1
ATOM 780 N N . LYS A 1 98 ? -2.111 -0.894 21.665 1.00 95.44 98 LYS A N 1
ATOM 781 C CA . LYS A 1 98 ? -1.715 -2.143 22.322 1.00 95.44 98 LYS A CA 1
ATOM 782 C C . LYS A 1 98 ? -2.963 -2.956 22.688 1.00 95.44 98 LYS A C 1
ATOM 784 O O . LYS A 1 98 ? -3.937 -2.394 23.194 1.00 95.44 98 LYS A O 1
ATOM 789 N N . GLY A 1 99 ? -2.939 -4.265 22.455 1.00 93.50 99 GLY A N 1
ATOM 790 C CA . GLY A 1 99 ? -4.018 -5.178 22.842 1.00 93.50 99 GLY A CA 1
ATOM 791 C C . GLY A 1 99 ? -4.223 -6.301 21.832 1.00 93.50 99 GLY A C 1
ATOM 792 O O . GLY A 1 99 ? -3.251 -6.817 21.277 1.00 93.50 99 GLY A O 1
ATOM 793 N N . ALA A 1 100 ? -5.486 -6.676 21.607 1.00 94.31 100 ALA A N 1
ATOM 794 C CA . ALA A 1 100 ? -5.854 -7.589 20.532 1.00 94.31 100 ALA A CA 1
ATOM 795 C C . ALA A 1 100 ? -5.454 -7.003 19.168 1.00 94.31 100 ALA A C 1
ATOM 797 O O . ALA A 1 100 ? -5.630 -5.808 18.920 1.00 94.31 100 ALA A O 1
ATOM 798 N N . ALA A 1 101 ? -4.914 -7.851 18.292 1.00 96.38 101 ALA A N 1
ATOM 799 C CA . ALA A 1 101 ? -4.448 -7.439 16.975 1.00 96.38 101 ALA A CA 1
ATOM 800 C C . ALA A 1 101 ? -5.591 -6.875 16.122 1.00 96.38 101 ALA A C 1
ATOM 802 O O . ALA A 1 101 ? -6.688 -7.438 16.113 1.00 96.38 101 ALA A O 1
ATOM 803 N N . PHE A 1 102 ? -5.331 -5.805 15.373 1.00 97.38 102 PHE A N 1
ATOM 804 C CA . PHE A 1 102 ? -6.232 -5.357 14.313 1.00 97.38 102 PHE A CA 1
ATOM 805 C C . PHE A 1 102 ? -6.220 -6.373 13.168 1.00 97.38 102 PHE A C 1
ATOM 807 O O . PHE A 1 102 ? -5.176 -6.915 12.812 1.00 97.38 102 PHE A O 1
ATOM 814 N N . THR A 1 103 ? -7.391 -6.643 12.603 1.00 97.44 103 THR A N 1
ATOM 815 C CA . THR A 1 103 ? -7.602 -7.722 11.620 1.00 97.44 103 THR A CA 1
ATOM 816 C C . THR A 1 103 ? -8.212 -7.223 10.320 1.00 97.44 103 THR A C 1
ATOM 818 O O . THR A 1 103 ? -7.897 -7.738 9.251 1.00 97.44 103 THR A O 1
ATOM 821 N N . SER A 1 104 ? -9.061 -6.203 10.391 1.00 97.88 104 SER A N 1
ATOM 822 C CA . SER A 1 104 ? -9.728 -5.608 9.239 1.00 97.88 104 SER A CA 1
ATOM 823 C C . SER A 1 104 ? -10.032 -4.140 9.516 1.00 97.88 104 SER A C 1
ATOM 825 O O . SER A 1 104 ? -10.160 -3.730 10.670 1.00 97.88 104 SER A O 1
ATOM 827 N N . ILE A 1 105 ? -10.127 -3.337 8.460 1.00 98.12 105 ILE A N 1
ATOM 828 C CA . ILE A 1 105 ? -10.481 -1.921 8.550 1.00 98.12 105 ILE A CA 1
ATOM 829 C C . ILE A 1 105 ? -11.391 -1.542 7.386 1.00 98.12 105 ILE A C 1
ATOM 831 O O . ILE A 1 105 ? -11.164 -1.945 6.246 1.00 98.12 105 ILE A O 1
ATOM 835 N N . VAL A 1 106 ? -12.412 -0.749 7.682 1.00 97.62 106 VAL A N 1
ATOM 836 C CA . VAL A 1 106 ? -13.247 -0.053 6.700 1.00 97.62 106 VAL A CA 1
ATOM 837 C C . VAL A 1 106 ? -13.389 1.403 7.132 1.00 97.62 106 VAL A C 1
ATOM 839 O O . VAL A 1 106 ? -13.405 1.698 8.326 1.00 97.62 106 VAL A O 1
ATOM 842 N N . VAL A 1 107 ? -13.452 2.323 6.172 1.00 96.44 107 VAL A N 1
ATOM 843 C CA . VAL A 1 107 ? -13.475 3.766 6.445 1.00 96.44 107 VAL A CA 1
ATOM 844 C C . VAL A 1 107 ? -14.696 4.387 5.779 1.00 96.44 107 VAL A C 1
ATOM 846 O O . VAL A 1 107 ? -14.949 4.139 4.601 1.00 96.44 107 VAL A O 1
ATOM 849 N N . ALA A 1 108 ? -15.452 5.178 6.539 1.00 94.75 108 ALA A N 1
ATOM 850 C CA . ALA A 1 108 ? -16.605 5.932 6.068 1.00 94.75 108 ALA A CA 1
ATOM 851 C C . ALA A 1 108 ? -16.323 7.435 6.151 1.00 94.75 108 ALA A C 1
ATOM 853 O O . ALA A 1 108 ? -15.847 7.926 7.174 1.00 94.75 108 ALA A O 1
ATOM 854 N N . SER A 1 109 ? -16.673 8.170 5.098 1.00 93.75 109 SER A N 1
ATOM 855 C CA . SER A 1 109 ? -16.661 9.631 5.118 1.00 93.75 109 SER A CA 1
ATOM 856 C C . SER A 1 109 ? -18.006 10.131 5.640 1.00 93.75 109 SER A C 1
ATOM 858 O O . SER A 1 109 ? -19.038 9.796 5.063 1.00 93.75 109 SER A O 1
ATOM 860 N N . THR A 1 110 ? -18.008 10.930 6.705 1.00 91.69 110 THR A N 1
ATOM 861 C CA . THR A 1 110 ? -19.228 11.507 7.295 1.00 91.69 110 THR A CA 1
ATOM 862 C C . THR A 1 110 ? -19.101 13.015 7.444 1.00 91.69 110 THR A C 1
ATOM 864 O O . THR A 1 110 ? -18.016 13.521 7.722 1.00 91.69 110 THR A O 1
ATOM 867 N N . THR A 1 111 ? -20.214 13.725 7.296 1.00 94.19 111 THR A N 1
ATOM 868 C CA . THR A 1 111 ? -20.304 15.161 7.578 1.00 94.19 111 THR A CA 1
ATOM 869 C C . THR A 1 111 ? -20.767 15.359 9.022 1.00 94.19 111 THR A C 1
ATOM 871 O O . THR A 1 111 ? -21.762 14.763 9.433 1.00 94.19 111 THR A O 1
ATOM 874 N N . ALA A 1 112 ? -20.033 16.146 9.805 1.00 92.06 112 ALA A N 1
ATOM 875 C CA . ALA A 1 112 ? -20.409 16.536 11.161 1.00 92.06 112 ALA A CA 1
ATOM 876 C C . ALA A 1 112 ? -21.427 17.695 11.155 1.00 92.06 112 ALA A C 1
ATOM 878 O O . ALA A 1 112 ? -21.728 18.276 10.113 1.00 92.06 112 ALA A O 1
ATOM 879 N N . LEU A 1 113 ? -21.972 18.040 12.329 1.00 94.75 113 LEU A N 1
ATOM 880 C CA . LEU A 1 113 ? -22.984 19.102 12.471 1.00 94.75 113 LEU A CA 1
ATOM 881 C C . LEU A 1 113 ? -22.475 20.495 12.072 1.00 94.75 113 LEU A C 1
ATOM 883 O O . LEU A 1 113 ? -23.268 21.345 11.679 1.00 94.75 113 LEU A O 1
ATOM 887 N N . ASP A 1 114 ? -21.168 20.726 12.162 1.00 93.44 114 ASP A N 1
ATOM 888 C CA . ASP A 1 114 ? -20.504 21.963 11.739 1.00 93.44 114 ASP A CA 1
ATOM 889 C C . ASP A 1 114 ? -20.189 21.997 10.228 1.00 93.44 114 ASP A C 1
ATOM 891 O O . ASP A 1 114 ? -19.590 22.953 9.738 1.00 93.44 114 ASP A O 1
ATOM 895 N N . GLY A 1 115 ? -20.589 20.961 9.479 1.00 94.19 115 GLY A N 1
ATOM 896 C CA . GLY A 1 115 ? -20.347 20.820 8.043 1.00 94.19 115 GLY A CA 1
ATOM 897 C C . GLY A 1 115 ? -18.969 20.260 7.678 1.00 94.19 115 GLY A C 1
ATOM 898 O O . GLY A 1 115 ? -18.709 20.022 6.496 1.00 94.19 115 GLY A O 1
ATOM 899 N N . SER A 1 116 ? -18.088 20.015 8.649 1.00 93.56 116 SER A N 1
ATOM 900 C CA . SER A 1 116 ? -16.774 19.423 8.396 1.00 93.56 116 SER A CA 1
ATOM 901 C C . SER A 1 116 ? -16.887 17.937 8.026 1.00 93.56 116 SER A C 1
ATOM 903 O O . SER A 1 116 ? -17.799 17.230 8.458 1.00 93.56 116 SER A O 1
ATOM 905 N N . ILE A 1 117 ? -15.981 17.454 7.170 1.00 93.25 117 ILE A N 1
ATOM 906 C CA . ILE A 1 117 ? -15.962 16.056 6.718 1.00 93.25 117 ILE A CA 1
ATOM 907 C C . ILE A 1 117 ? -14.878 15.297 7.477 1.00 93.25 117 ILE A C 1
ATOM 909 O O . ILE A 1 117 ? -13.707 15.676 7.445 1.00 93.25 117 ILE A O 1
ATOM 913 N N . HIS A 1 118 ? -15.255 14.173 8.078 1.00 93.50 118 HIS A N 1
ATOM 914 C CA . HIS A 1 118 ? -14.352 13.296 8.811 1.00 93.50 118 HIS A CA 1
ATOM 915 C C . HIS A 1 118 ? -14.317 11.888 8.225 1.00 93.50 118 HIS A C 1
ATOM 917 O O . HIS A 1 118 ? -15.331 11.350 7.781 1.00 93.50 118 HIS A O 1
ATOM 923 N N . GLN A 1 119 ? -13.134 11.274 8.278 1.00 93.56 119 GLN A N 1
ATOM 924 C CA . GLN A 1 119 ? -12.938 9.860 7.971 1.00 93.56 119 GLN A CA 1
ATOM 925 C C . GLN A 1 119 ? -13.067 9.048 9.264 1.00 93.56 119 GLN A C 1
ATOM 927 O O . GLN A 1 119 ? -12.196 9.108 10.135 1.00 93.56 119 GLN A O 1
ATOM 932 N N . VAL A 1 120 ? -14.162 8.302 9.396 1.00 95.81 120 VAL A N 1
ATOM 933 C CA . VAL A 1 120 ? -14.427 7.411 10.530 1.00 95.81 120 VAL A CA 1
ATOM 934 C C . VAL A 1 120 ? -13.959 6.007 10.174 1.00 95.81 120 VAL A C 1
ATOM 936 O O . VAL A 1 120 ? -14.427 5.405 9.209 1.00 95.81 120 VAL A O 1
ATOM 939 N N . MET A 1 121 ? -13.032 5.482 10.963 1.00 97.38 121 MET A N 1
ATOM 940 C CA . MET A 1 121 ? -12.479 4.141 10.830 1.00 97.38 121 MET A CA 1
ATOM 941 C C . MET A 1 121 ? -13.262 3.166 11.706 1.00 97.38 121 MET A C 1
ATOM 943 O O . MET A 1 121 ? -13.437 3.411 12.899 1.00 97.38 121 MET A O 1
ATOM 947 N N . PHE A 1 122 ? -13.659 2.036 11.133 1.00 98.06 122 PHE A N 1
ATOM 948 C CA . PHE A 1 122 ? -14.157 0.876 11.864 1.00 98.06 122 PHE A CA 1
ATOM 949 C C . PHE A 1 122 ? -13.126 -0.244 11.747 1.00 98.06 122 PHE A C 1
ATOM 951 O O . PHE A 1 122 ? -12.794 -0.663 10.636 1.00 98.06 122 PHE A O 1
ATOM 958 N N . ILE A 1 123 ? -12.590 -0.695 12.879 1.00 98.44 123 ILE A N 1
ATOM 959 C CA . ILE A 1 123 ? -11.427 -1.585 12.940 1.00 98.44 123 ILE A CA 1
ATOM 960 C C . ILE A 1 123 ? -11.800 -2.851 13.702 1.00 98.44 123 ILE A C 1
ATOM 962 O O . ILE A 1 123 ? -12.088 -2.789 14.893 1.00 98.44 123 ILE A O 1
ATOM 966 N N . GLY A 1 124 ? -11.776 -3.998 13.030 1.00 98.19 124 GLY A N 1
ATOM 967 C CA . GLY A 1 124 ? -12.033 -5.300 13.639 1.00 98.19 124 GLY A CA 1
ATOM 968 C C . GLY A 1 124 ? -10.806 -5.845 14.364 1.00 98.19 124 GLY A C 1
ATOM 969 O O . GLY A 1 124 ? -9.673 -5.650 13.912 1.00 98.19 124 GLY A O 1
ATOM 970 N N . THR A 1 125 ? -11.009 -6.578 15.455 1.00 97.56 125 THR A N 1
ATOM 971 C CA . THR A 1 125 ? -9.928 -7.166 16.260 1.00 97.56 125 THR A CA 1
ATOM 972 C C . THR A 1 125 ? -9.924 -8.691 16.241 1.00 97.56 125 THR A C 1
ATOM 974 O O . THR A 1 125 ? -10.918 -9.351 15.928 1.00 97.56 125 THR A O 1
ATOM 977 N N . ALA A 1 126 ? -8.788 -9.269 16.631 1.00 96.69 126 ALA A N 1
ATOM 978 C CA . ALA A 1 126 ? -8.624 -10.707 16.813 1.00 96.69 126 ALA A CA 1
ATOM 979 C C . ALA A 1 126 ? -9.459 -11.284 17.973 1.00 96.69 126 ALA A C 1
ATOM 981 O O . ALA A 1 126 ? -9.643 -12.496 18.023 1.00 96.69 126 ALA A O 1
ATOM 982 N N . SER A 1 127 ? -9.960 -10.442 18.884 1.00 95.69 127 SER A N 1
ATOM 983 C CA . SER A 1 127 ? -10.825 -10.847 20.001 1.00 95.69 127 SER A CA 1
ATOM 984 C C . SER A 1 127 ? -12.320 -10.717 19.702 1.00 95.69 127 SER A C 1
ATOM 986 O O . SER A 1 127 ? -13.139 -11.028 20.564 1.00 95.69 127 SER A O 1
ATOM 988 N N . GLY A 1 128 ? -12.696 -10.250 18.509 1.00 97.38 128 GLY A N 1
ATOM 989 C CA . GLY A 1 128 ? -14.099 -10.155 18.103 1.00 97.38 128 GLY A CA 1
ATOM 990 C C . GLY A 1 128 ? -14.772 -8.825 18.403 1.00 97.38 128 GLY A C 1
ATOM 991 O O . GLY A 1 128 ? -15.998 -8.744 18.347 1.00 97.38 128 GLY A O 1
ATOM 992 N N . SER A 1 129 ? -13.994 -7.785 18.706 1.00 97.19 129 SER A N 1
ATOM 993 C CA . SER A 1 129 ? -14.492 -6.420 18.862 1.00 9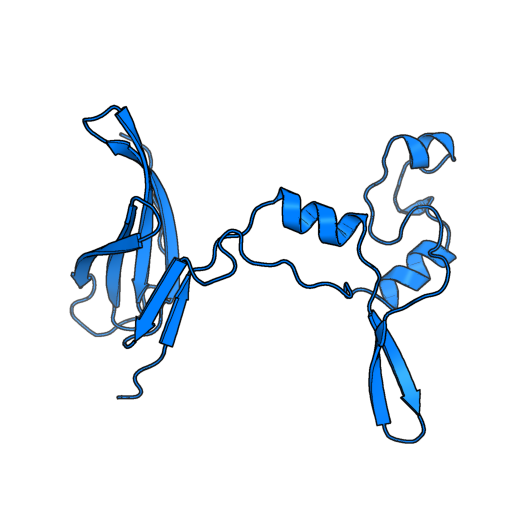7.19 129 SER A CA 1
ATOM 994 C C . SER A 1 129 ? -14.304 -5.591 17.590 1.00 97.19 129 SER A C 1
ATOM 996 O O . SER A 1 129 ? -13.462 -5.895 16.741 1.00 97.19 129 SER A O 1
ATOM 998 N N . VAL A 1 130 ? -15.091 -4.524 17.457 1.00 98.25 130 VAL A N 1
ATOM 999 C CA . VAL A 1 130 ? -14.897 -3.469 16.461 1.00 98.25 130 VAL A CA 1
ATOM 1000 C C . VAL A 1 130 ? -14.719 -2.137 17.170 1.00 98.25 130 VAL A C 1
ATOM 1002 O O . VAL A 1 130 ? -15.569 -1.724 17.956 1.00 98.25 130 VAL A O 1
ATOM 1005 N N . LEU A 1 131 ? -13.620 -1.453 16.867 1.00 98.19 131 LEU A N 1
ATOM 1006 C CA . LEU A 1 131 ? -13.362 -0.090 17.305 1.00 98.19 131 LEU A CA 1
ATOM 1007 C C . LEU A 1 131 ? -13.929 0.883 16.283 1.00 98.19 131 LEU A C 1
ATOM 1009 O O . LEU A 1 131 ? -13.750 0.683 15.083 1.00 98.19 131 LEU A O 1
ATOM 1013 N N . LYS A 1 132 ? -14.512 1.977 16.756 1.00 98.00 132 LYS A N 1
ATOM 1014 C CA . LYS A 1 132 ? -14.838 3.149 15.948 1.00 98.00 132 LYS A CA 1
ATOM 1015 C C . LYS A 1 132 ? -13.896 4.276 16.338 1.00 98.00 132 LYS A C 1
ATOM 1017 O O . LYS A 1 132 ? -13.865 4.682 17.496 1.00 98.00 132 LYS A O 1
ATOM 1022 N N . ALA A 1 133 ? -13.129 4.783 15.387 1.00 97.62 133 ALA A N 1
ATOM 1023 C CA . ALA A 1 133 ? -12.143 5.829 15.621 1.00 97.62 133 ALA A CA 1
ATOM 1024 C C . ALA A 1 133 ? -12.243 6.930 14.566 1.00 97.62 133 ALA A C 1
ATOM 1026 O O . ALA A 1 133 ? -12.639 6.683 13.429 1.00 97.62 133 ALA A O 1
ATOM 1027 N N . VAL A 1 134 ? -11.862 8.147 14.928 1.00 95.94 134 VAL A N 1
ATOM 1028 C CA . VAL A 1 134 ? -11.834 9.300 14.023 1.00 95.94 134 VAL A CA 1
ATOM 1029 C C . VAL A 1 134 ? -10.553 10.085 14.256 1.00 95.94 134 VAL A C 1
ATOM 1031 O O . VAL A 1 134 ? -10.113 10.221 15.396 1.00 95.94 134 VAL A O 1
ATOM 1034 N N . ASN A 1 135 ? -9.947 10.595 13.184 1.00 91.19 135 ASN A N 1
ATOM 1035 C CA . ASN A 1 135 ? -8.914 11.616 13.320 1.00 91.19 135 ASN A CA 1
ATOM 1036 C C . ASN A 1 135 ? -9.569 13.001 13.333 1.00 91.19 135 ASN A C 1
ATOM 1038 O O . ASN A 1 135 ? -10.278 13.370 12.392 1.00 91.19 135 ASN A O 1
ATOM 1042 N N . TYR A 1 136 ? -9.340 13.744 14.408 1.00 86.56 136 TYR A N 1
ATOM 1043 C CA . TYR A 1 136 ? -9.839 15.091 14.618 1.00 86.56 136 TYR A CA 1
ATOM 1044 C C . TYR A 1 136 ? -8.655 16.003 14.942 1.00 86.56 136 TYR A C 1
ATOM 1046 O O . TYR A 1 136 ? -7.924 15.762 15.898 1.00 86.56 136 TYR A O 1
ATOM 1054 N N . ASN A 1 137 ? -8.440 17.039 14.129 1.00 82.88 137 ASN A N 1
ATOM 1055 C CA . ASN A 1 137 ? -7.342 18.001 14.294 1.00 82.88 137 ASN A CA 1
ATOM 1056 C C . ASN A 1 137 ? -5.943 17.366 14.442 1.00 82.88 137 ASN A C 1
ATOM 1058 O O . ASN A 1 137 ? -5.101 17.865 15.182 1.00 82.88 137 ASN A O 1
ATOM 1062 N N . GLY A 1 138 ? -5.683 16.269 13.722 1.00 83.50 138 GLY A N 1
ATOM 1063 C CA . GLY A 1 138 ? -4.397 15.569 13.750 1.00 83.50 138 GLY A CA 1
ATOM 1064 C C . GLY A 1 138 ? -4.268 14.533 14.866 1.00 83.50 138 GLY A C 1
ATOM 1065 O O . GLY A 1 138 ? -3.345 13.722 14.822 1.00 83.50 138 GLY A O 1
ATOM 1066 N N . GLU A 1 139 ? -5.219 14.468 15.798 1.00 87.62 139 GLU A N 1
ATOM 1067 C CA . GLU A 1 139 ? -5.255 13.472 16.865 1.00 87.62 139 GLU A CA 1
ATOM 1068 C C . GLU A 1 139 ? -6.320 12.409 16.585 1.00 87.62 139 GLU A C 1
ATOM 1070 O O . GLU A 1 139 ? -7.466 12.709 16.247 1.00 87.62 139 GLU A O 1
ATOM 1075 N N . THR A 1 140 ? -5.949 11.136 16.713 1.00 92.88 140 THR A N 1
ATOM 1076 C CA . THR A 1 140 ? -6.901 10.038 16.532 1.00 92.88 140 THR A CA 1
ATOM 1077 C C . THR A 1 140 ? -7.510 9.634 17.857 1.00 92.88 140 THR A C 1
ATOM 1079 O O . THR A 1 140 ? -6.811 9.178 18.758 1.00 92.88 140 THR A O 1
ATOM 1082 N N . MET A 1 141 ? -8.833 9.719 17.933 1.00 94.38 141 MET A N 1
ATOM 1083 C CA . MET A 1 141 ? -9.614 9.320 19.095 1.00 94.38 141 MET A CA 1
ATOM 1084 C C . MET A 1 141 ? -10.417 8.058 18.785 1.00 94.38 141 MET A C 1
ATOM 1086 O O . MET A 1 141 ? -11.055 7.955 17.735 1.00 94.38 141 MET A O 1
ATOM 1090 N N . ILE A 1 142 ? -10.405 7.101 19.713 1.00 96.75 142 ILE A N 1
ATOM 1091 C CA . ILE A 1 142 ? -11.314 5.951 19.699 1.00 96.75 142 ILE A CA 1
ATOM 1092 C C . ILE A 1 142 ? -12.600 6.397 20.397 1.00 96.75 142 ILE A C 1
ATOM 1094 O O . ILE A 1 142 ? -12.574 6.740 21.574 1.00 96.75 142 ILE A O 1
ATOM 1098 N N . ILE A 1 143 ? -13.705 6.414 19.657 1.00 96.81 143 ILE A N 1
ATOM 1099 C CA . ILE A 1 143 ? -15.026 6.821 20.149 1.00 96.81 143 ILE A CA 1
ATOM 1100 C C . ILE A 1 143 ? -15.626 5.703 21.004 1.00 96.81 143 ILE A C 1
ATOM 1102 O O . ILE A 1 143 ? -16.146 5.954 22.085 1.00 96.81 143 ILE A O 1
ATOM 1106 N N . GLU A 1 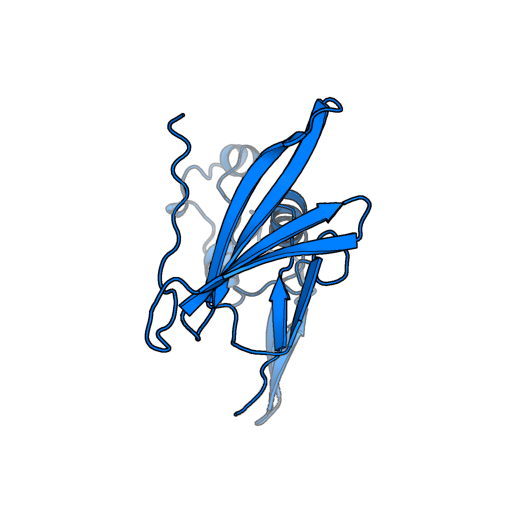144 ? -15.560 4.467 20.509 1.00 97.25 144 GLU A N 1
ATOM 1107 C CA . GLU A 1 144 ? -16.143 3.294 21.159 1.00 97.25 144 GLU A CA 1
ATOM 1108 C C . GLU A 1 144 ? -15.470 2.001 20.676 1.00 97.25 144 GLU A C 1
ATOM 1110 O O . GLU A 1 144 ? -14.870 1.957 19.597 1.00 97.25 144 GLU A O 1
ATOM 1115 N N . GLU A 1 145 ? -15.589 0.941 21.475 1.00 97.50 145 GLU A N 1
ATOM 1116 C CA . GLU A 1 145 ? -15.218 -0.431 21.126 1.00 97.50 145 GLU A CA 1
ATOM 1117 C C . GLU A 1 145 ? -16.392 -1.354 21.475 1.00 97.50 145 GLU A C 1
ATOM 1119 O O . GLU A 1 145 ? -16.843 -1.388 22.619 1.00 97.50 145 GLU A O 1
ATOM 1124 N N . VAL A 1 146 ? -16.902 -2.089 20.485 1.00 97.75 146 VAL A N 1
ATOM 1125 C CA . VAL A 1 146 ? -18.083 -2.951 20.627 1.00 97.75 146 VAL A CA 1
ATOM 1126 C C . VAL A 1 146 ? -17.683 -4.403 20.416 1.00 97.75 146 VAL A C 1
ATOM 1128 O O . VAL A 1 146 ? -17.161 -4.754 19.359 1.00 97.75 146 VAL A O 1
ATOM 1131 N N . GLN A 1 147 ? -17.953 -5.263 21.3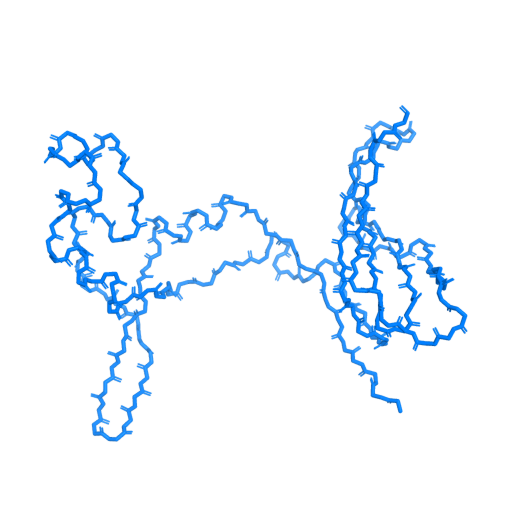98 1.00 97.38 147 GLN A N 1
ATOM 1132 C CA . GLN A 1 147 ? -17.769 -6.707 21.265 1.00 97.38 147 GLN A CA 1
ATOM 1133 C C . GLN A 1 147 ? -18.892 -7.292 20.396 1.00 97.38 147 GLN A C 1
ATOM 1135 O O . GLN A 1 147 ? -20.059 -7.235 20.777 1.00 97.38 147 GLN A O 1
ATOM 1140 N N . LEU A 1 148 ? -18.548 -7.851 19.233 1.00 96.19 148 LEU A N 1
ATOM 1141 C CA . LEU A 1 148 ? -19.524 -8.429 18.303 1.00 96.19 148 LEU A CA 1
ATOM 1142 C C . LEU A 1 148 ? -19.802 -9.906 18.583 1.00 96.19 148 LEU A C 1
ATOM 1144 O O . LEU A 1 148 ? -20.936 -10.354 18.430 1.00 96.19 148 LEU A O 1
ATOM 1148 N N . PHE A 1 149 ? -18.776 -10.665 18.974 1.00 94.38 149 PHE A N 1
ATOM 1149 C CA . PHE A 1 149 ? -18.899 -12.102 19.219 1.00 94.38 149 PHE A CA 1
ATOM 1150 C C . PHE A 1 149 ? -18.901 -12.414 20.722 1.00 94.38 149 PHE A C 1
ATOM 1152 O O . PHE A 1 149 ? -18.079 -11.859 21.452 1.00 94.38 149 PHE A O 1
ATOM 1159 N N . PRO A 1 150 ? -19.783 -13.308 21.209 1.00 89.44 150 PRO A N 1
ATOM 1160 C CA . PRO A 1 150 ? -19.840 -13.672 22.628 1.00 89.44 150 PRO A CA 1
ATOM 1161 C C . PRO A 1 150 ? -18.594 -14.441 23.090 1.00 89.44 150 PRO A C 1
ATOM 1163 O O . PRO A 1 150 ? -18.207 -14.362 24.254 1.00 89.44 150 PRO A O 1
ATOM 1166 N N . HIS A 1 151 ? -17.955 -15.169 22.174 1.00 93.31 151 HIS A N 1
ATOM 1167 C CA . HIS A 1 151 ? -16.665 -15.811 22.382 1.00 93.31 151 HIS A CA 1
ATOM 1168 C C . HIS A 1 151 ? -15.584 -15.069 21.598 1.00 93.31 151 HIS A C 1
ATOM 1170 O O . HIS A 1 151 ? -15.868 -14.419 20.593 1.00 93.31 151 HIS A O 1
ATOM 1176 N N . SER A 1 152 ? -14.341 -15.162 22.074 1.00 93.56 152 SER A N 1
ATOM 1177 C CA . SER A 1 152 ? -13.198 -14.522 21.422 1.00 93.56 152 SER A CA 1
ATOM 1178 C C . SER A 1 152 ? -12.949 -15.158 20.053 1.00 93.56 152 SER A C 1
ATOM 1180 O O . SER A 1 152 ? -12.402 -16.259 19.964 1.00 93.56 152 SER A O 1
ATOM 1182 N N . GLU A 1 153 ? -13.365 -14.464 18.995 1.00 95.69 153 GLU A N 1
ATOM 1183 C CA . GLU A 1 153 ? -13.216 -14.893 17.605 1.00 95.69 153 GLU A CA 1
ATOM 1184 C C . GLU A 1 153 ? -12.770 -13.720 16.716 1.00 95.69 153 GLU A C 1
ATOM 1186 O O . GLU A 1 153 ? -13.332 -12.633 16.822 1.00 95.69 153 GLU A O 1
ATOM 1191 N N . PRO A 1 154 ? -11.795 -13.889 15.804 1.00 97.06 154 PRO A N 1
ATOM 1192 C CA . PRO A 1 154 ? -11.319 -12.785 14.974 1.00 97.06 154 PRO A CA 1
ATOM 1193 C C . PRO A 1 154 ? -12.366 -12.241 13.994 1.00 97.06 154 PRO A C 1
ATOM 1195 O O . PRO A 1 154 ? -12.976 -12.997 13.232 1.00 97.06 154 PRO A O 1
ATOM 1198 N N . VAL A 1 155 ? -12.479 -10.914 13.901 1.00 97.88 155 VAL A N 1
ATOM 1199 C CA . VAL A 1 155 ? -13.278 -10.244 12.862 1.00 97.88 155 VAL A CA 1
ATOM 1200 C C . VAL A 1 155 ? -12.560 -10.317 11.507 1.00 97.88 155 VAL A C 1
ATOM 1202 O O . VAL A 1 155 ? -11.772 -9.451 11.135 1.00 97.88 155 VAL A O 1
ATOM 1205 N N . LYS A 1 156 ? -12.841 -11.365 10.727 1.00 97.00 156 LYS A N 1
ATOM 1206 C CA . LYS A 1 156 ? -12.139 -11.626 9.454 1.00 97.00 156 LYS A CA 1
ATOM 1207 C C . LYS A 1 156 ? -12.482 -10.639 8.338 1.00 97.00 156 LYS A C 1
ATOM 1209 O O . LYS A 1 156 ? -11.621 -10.300 7.533 1.00 97.00 156 LYS A O 1
ATOM 1214 N N . ILE A 1 157 ? -13.747 -10.238 8.240 1.00 97.00 157 ILE A N 1
ATOM 1215 C CA . ILE A 1 157 ? -14.257 -9.413 7.143 1.00 97.00 157 ILE A CA 1
ATOM 1216 C C . ILE A 1 157 ? -15.174 -8.346 7.733 1.00 97.00 157 ILE A C 1
ATOM 1218 O O . ILE A 1 157 ? -16.148 -8.672 8.405 1.00 97.00 157 ILE A O 1
ATOM 1222 N N . LEU A 1 158 ? -14.888 -7.084 7.417 1.00 96.38 158 LEU A N 1
ATOM 1223 C CA . LEU A 1 158 ? -15.783 -5.953 7.641 1.00 96.38 158 LEU A CA 1
ATOM 1224 C C . LEU A 1 158 ? -16.217 -5.379 6.296 1.00 96.38 158 LEU A C 1
ATOM 1226 O O . LEU A 1 158 ? -15.424 -5.291 5.359 1.00 96.38 158 LEU A O 1
ATOM 1230 N N . ARG A 1 159 ? -17.489 -4.992 6.198 1.00 95.75 159 ARG A N 1
ATOM 1231 C CA . ARG A 1 159 ? -18.059 -4.325 5.025 1.00 95.75 159 ARG A CA 1
ATOM 1232 C C . ARG A 1 159 ? -18.997 -3.224 5.489 1.00 95.75 159 ARG A C 1
ATOM 1234 O O . ARG A 1 159 ? -19.845 -3.465 6.341 1.00 95.75 159 ARG A O 1
ATOM 1241 N N . LEU A 1 160 ? -18.845 -2.038 4.911 1.00 92.69 160 LEU A N 1
ATOM 1242 C CA . LEU A 1 160 ? -19.783 -0.936 5.103 1.00 92.69 160 LEU A CA 1
ATOM 1243 C C . LEU A 1 160 ? -20.900 -1.042 4.069 1.00 92.69 160 LEU A C 1
ATOM 1245 O O . LEU A 1 160 ? -20.630 -1.241 2.885 1.00 92.69 160 LEU A O 1
ATOM 1249 N N . SER A 1 161 ? -22.140 -0.879 4.520 1.00 89.50 161 SER A N 1
ATOM 1250 C CA . SER A 1 161 ? -23.268 -0.584 3.642 1.00 89.50 161 SER A CA 1
ATOM 1251 C C . SER A 1 161 ? -23.499 0.920 3.665 1.00 89.50 161 SER A C 1
ATOM 1253 O O . SER A 1 161 ? -23.698 1.492 4.733 1.00 89.50 161 SER A O 1
ATOM 1255 N N . THR A 1 162 ? -23.455 1.558 2.499 1.00 73.19 162 THR A N 1
ATOM 1256 C CA . THR A 1 162 ? -23.748 2.992 2.333 1.00 73.19 162 THR A CA 1
ATOM 1257 C C . THR A 1 162 ? -25.176 3.236 1.849 1.00 73.19 162 THR A C 1
ATOM 1259 O O . THR A 1 162 ? -25.491 4.342 1.421 1.00 73.19 162 THR A O 1
ATOM 1262 N N . ILE A 1 163 ? -26.026 2.204 1.860 1.00 58.69 163 ILE A N 1
ATOM 1263 C CA . ILE A 1 163 ? -27.452 2.363 1.578 1.00 58.69 163 ILE A CA 1
ATOM 1264 C C . ILE A 1 163 ? -28.078 2.948 2.842 1.00 58.69 163 ILE A C 1
ATOM 1266 O O . ILE A 1 163 ? -28.189 2.253 3.854 1.00 58.69 163 ILE A O 1
ATOM 1270 N N . VAL A 1 164 ? -28.410 4.233 2.765 1.00 51.28 164 VAL A N 1
ATOM 1271 C CA . VAL A 1 164 ? -29.267 4.952 3.711 1.00 51.28 164 VAL A CA 1
ATOM 1272 C C . VAL A 1 164 ? -30.645 5.066 3.084 1.00 51.28 164 VAL A C 1
ATOM 1274 O O . VAL A 1 164 ? -30.693 5.383 1.872 1.00 51.28 164 VAL A O 1
#